Protein AF-A0A5K1DH87-F1 (afdb_monomer_lite)

Sequence (49 aa):
YVPTHLHLMVFELVKNSLRAVAEMFINSDKEAPPVRIIVADGIEDVTIK

Secondary structure (DSSP, 8-state):
--HHHHHHHHHHHHHHHHHHHHHHHTT-SSPPPPPP--EEE-SS-EEE-

Foldseek 3Di:
DPVVVVCVVVVVVVVVVVVVQCVVPVPPPDDGDDDDWDWDDDPPDIDID

Radius of gyration: 14.17 Å; chains: 1; bounding box: 29×21×38 Å

InterPro domains:
  IPR036890 Histidine kinase/HSP90-like ATPase superfamily [G3DSA:3.30.565.10] (1-49)
  IPR036890 Histidine kinase/HSP90-like ATPase superfamily [SSF55874] (1-48)
  IPR039028 PDK/BCKDK protein kinase [PTHR11947] (1-49)

pLDDT: mean 90.9, std 4.9, range [64.12, 95.69]

Structure (mmCIF, N/CA/C/O backbone):
data_AF-A0A5K1DH87-F1
#
_entry.id   AF-A0A5K1DH87-F1
#
loop_
_atom_site.group_PDB
_atom_site.id
_atom_site.type_symbol
_atom_site.label_atom_id
_atom_site.label_alt_id
_atom_site.label_comp_id
_atom_site.label_asym_id
_atom_site.label_entity_id
_atom_site.label_seq_id
_atom_site.pdbx_PDB_ins_code
_atom_site.Cartn_x
_atom_site.Cartn_y
_atom_site.Cartn_z
_atom_site.occupancy
_atom_site.B_iso_or_equiv
_atom_site.auth_seq_id
_atom_site.auth_comp_id
_atom_site.auth_asym_id
_atom_site.auth_atom_id
_atom_site.pdbx_PDB_model_num
ATOM 1 N N . TYR A 1 1 ? -11.422 7.730 15.226 1.00 64.12 1 TYR A N 1
ATOM 2 C CA . TYR A 1 1 ? -10.107 7.906 14.579 1.00 64.12 1 TYR A CA 1
A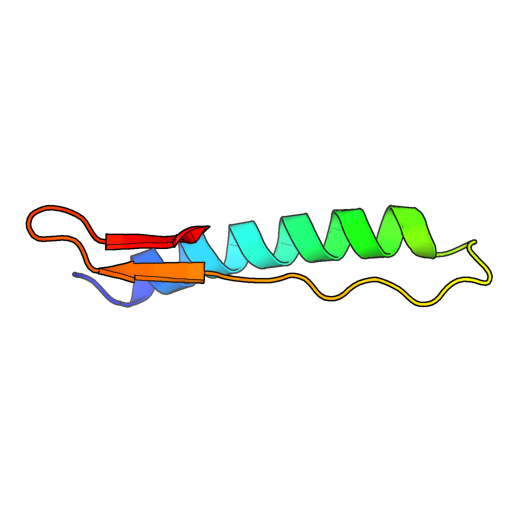TOM 3 C C . TYR A 1 1 ? -9.972 9.353 14.106 1.00 64.12 1 TYR A C 1
ATOM 5 O O . TYR A 1 1 ? -10.977 9.896 13.667 1.00 64.12 1 TYR A O 1
ATOM 13 N N . VAL A 1 2 ? -8.800 9.996 14.212 1.00 83.25 2 VAL A N 1
ATOM 14 C CA . VAL A 1 2 ? -8.594 11.361 13.675 1.00 83.25 2 VAL A CA 1
ATOM 15 C C . VAL A 1 2 ? -8.196 11.244 12.201 1.00 83.25 2 VAL A C 1
ATOM 17 O O . VAL A 1 2 ? -7.080 10.800 11.937 1.00 83.25 2 VAL A O 1
ATOM 20 N N . PRO A 1 3 ? -9.050 11.632 11.236 1.00 83.94 3 PRO A N 1
ATOM 21 C CA . PRO A 1 3 ? -8.852 11.335 9.811 1.00 83.94 3 PRO A CA 1
ATOM 22 C C . PRO A 1 3 ? -7.467 11.718 9.266 1.00 83.94 3 PRO A C 1
ATOM 24 O O . PRO A 1 3 ? -6.886 10.991 8.462 1.00 83.94 3 PRO A O 1
ATOM 27 N N . THR A 1 4 ? -6.896 12.812 9.773 1.00 89.94 4 THR A N 1
ATOM 28 C CA . THR A 1 4 ? -5.573 13.321 9.393 1.00 89.94 4 THR A CA 1
ATOM 29 C C . THR A 1 4 ? -4.443 12.318 9.629 1.00 89.94 4 THR A C 1
ATOM 31 O O . THR A 1 4 ? -3.552 12.205 8.792 1.00 89.94 4 THR A O 1
ATOM 34 N N . HIS A 1 5 ? -4.465 11.559 10.729 1.00 89.62 5 HIS A N 1
ATOM 35 C CA . HIS A 1 5 ? -3.386 10.611 11.029 1.00 89.62 5 HIS A CA 1
ATOM 36 C C . HIS A 1 5 ? -3.367 9.426 10.051 1.00 89.62 5 HIS A C 1
ATOM 38 O O . HIS A 1 5 ? -2.288 8.958 9.692 1.00 89.62 5 HIS A O 1
ATOM 44 N N . LEU A 1 6 ? -4.531 8.989 9.553 1.00 88.69 6 LEU A N 1
ATOM 45 C CA . LEU A 1 6 ? -4.629 7.842 8.637 1.00 88.69 6 LEU A CA 1
ATOM 46 C C . LEU A 1 6 ? -4.204 8.285 7.263 1.00 88.69 6 LEU A C 1
ATOM 48 O O . LEU A 1 6 ? -3.427 7.597 6.615 1.00 88.69 6 LEU A O 1
ATOM 52 N N . HIS A 1 7 ? -4.671 9.465 6.859 1.00 90.38 7 HIS A N 1
ATOM 53 C CA . HIS A 1 7 ? -4.247 10.083 5.621 1.00 90.38 7 HIS A CA 1
ATOM 54 C C . HIS A 1 7 ? -2.721 10.207 5.565 1.00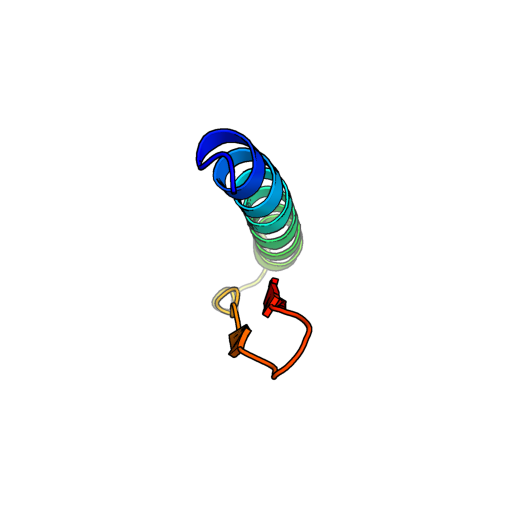 90.38 7 HIS A C 1
ATOM 56 O O . HIS A 1 7 ? -2.127 9.792 4.579 1.00 90.38 7 HIS A O 1
ATOM 62 N N . LEU A 1 8 ? -2.075 10.711 6.624 1.00 93.75 8 LEU A N 1
ATOM 63 C CA . LEU A 1 8 ? -0.613 10.816 6.679 1.00 93.75 8 LEU A CA 1
ATOM 64 C C . LEU A 1 8 ? 0.078 9.448 6.596 1.00 93.75 8 LEU A C 1
ATOM 66 O O . LEU A 1 8 ? 0.987 9.283 5.788 1.00 93.75 8 LEU A O 1
ATOM 70 N N . MET A 1 9 ? -0.364 8.456 7.376 1.00 92.94 9 MET A N 1
ATOM 71 C CA . MET A 1 9 ? 0.244 7.119 7.351 1.00 92.94 9 MET A CA 1
ATOM 72 C C . MET A 1 9 ? 0.084 6.424 5.994 1.00 92.94 9 MET A C 1
ATOM 74 O O . MET A 1 9 ? 1.056 5.904 5.449 1.00 92.94 9 MET A O 1
ATOM 78 N N . VAL A 1 10 ? -1.119 6.455 5.415 1.00 92.56 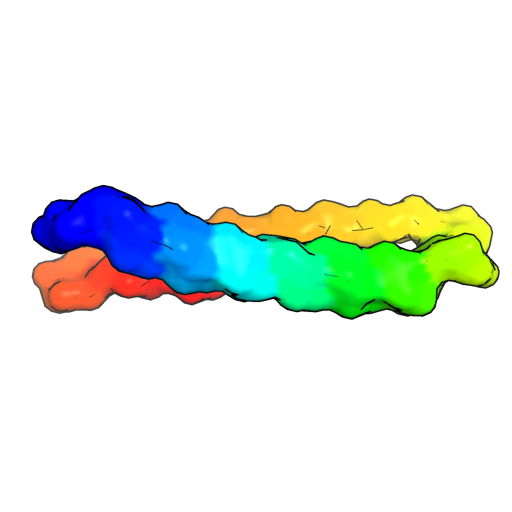10 VAL A N 1
ATOM 79 C CA . VAL A 1 10 ? -1.392 5.870 4.094 1.00 92.56 10 VAL A CA 1
ATOM 80 C C . VAL A 1 10 ? -0.630 6.626 3.004 1.00 92.56 10 VAL A C 1
ATOM 82 O O . VAL A 1 10 ? -0.073 6.001 2.107 1.00 92.56 10 VAL A O 1
ATOM 85 N N . PHE A 1 11 ? -0.535 7.954 3.095 1.00 94.25 11 PHE A N 1
ATOM 86 C CA . PHE A 1 11 ? 0.211 8.771 2.140 1.00 94.25 11 PHE A CA 1
ATOM 87 C C . PHE A 1 11 ? 1.703 8.426 2.118 1.00 94.25 11 PHE A C 1
ATOM 89 O O . PHE A 1 11 ? 2.272 8.247 1.040 1.00 94.25 11 PHE A O 1
ATOM 96 N N . GLU A 1 12 ? 2.340 8.293 3.284 1.00 95.69 12 GLU A N 1
ATOM 97 C CA . GLU A 1 12 ? 3.751 7.902 3.362 1.00 95.69 12 GLU A CA 1
ATOM 98 C C . GLU A 1 12 ? 3.986 6.487 2.814 1.00 95.69 12 GLU A C 1
ATOM 100 O O . GLU A 1 12 ? 4.916 6.281 2.032 1.00 95.69 12 GLU A O 1
ATOM 105 N N . LEU A 1 13 ? 3.114 5.526 3.141 1.00 94.50 13 LEU A N 1
ATOM 106 C CA . LEU A 1 13 ? 3.206 4.160 2.612 1.00 94.50 13 LEU A CA 1
ATOM 107 C C . LEU A 1 13 ? 3.085 4.131 1.084 1.00 94.50 13 LEU A C 1
ATOM 109 O O . LEU A 1 13 ? 3.946 3.569 0.407 1.00 94.50 13 LEU A O 1
ATOM 113 N N . VAL A 1 14 ? 2.066 4.793 0.531 1.00 94.88 14 VAL A N 1
ATOM 114 C CA . VAL A 1 14 ? 1.817 4.809 -0.916 1.00 94.88 14 VAL A CA 1
ATOM 115 C C . VAL A 1 14 ? 2.951 5.499 -1.671 1.00 94.88 14 VAL A C 1
ATOM 117 O O . VAL A 1 14 ? 3.413 4.966 -2.680 1.00 94.88 14 VAL A O 1
ATOM 120 N N . LYS A 1 15 ? 3.460 6.637 -1.180 1.00 95.56 15 LYS A N 1
ATOM 121 C CA . LYS A 1 15 ? 4.629 7.300 -1.784 1.00 95.56 15 LYS A CA 1
ATOM 122 C C . LYS A 1 15 ? 5.843 6.378 -1.845 1.00 95.56 15 LYS A C 1
ATOM 124 O O . LYS A 1 15 ? 6.519 6.337 -2.871 1.00 95.56 15 LYS A O 1
ATOM 129 N N . ASN A 1 16 ? 6.117 5.648 -0.766 1.00 95.56 16 ASN A N 1
ATOM 130 C CA . ASN A 1 16 ? 7.270 4.755 -0.695 1.00 95.56 16 ASN A CA 1
ATOM 131 C C . ASN A 1 16 ? 7.129 3.579 -1.669 1.00 95.56 16 ASN A C 1
ATOM 133 O O . ASN A 1 16 ? 8.068 3.282 -2.407 1.00 95.56 16 ASN A O 1
ATOM 137 N N . SER A 1 17 ? 5.947 2.959 -1.740 1.00 94.88 17 SER A N 1
ATOM 138 C CA . SER A 1 17 ? 5.667 1.894 -2.709 1.00 94.88 17 SER A CA 1
ATOM 139 C C . SER A 1 17 ? 5.771 2.385 -4.156 1.00 94.88 17 SER A C 1
ATOM 141 O O . SER A 1 17 ? 6.389 1.717 -4.982 1.00 94.88 17 SER A O 1
ATOM 143 N N . LEU A 1 18 ? 5.227 3.568 -4.464 1.00 94.75 18 LEU A N 1
ATOM 144 C CA . LEU A 1 18 ? 5.320 4.168 -5.798 1.00 94.75 18 LEU A CA 1
ATOM 145 C C . LEU A 1 18 ? 6.762 4.499 -6.179 1.00 94.75 18 LEU A C 1
ATOM 147 O O . LEU A 1 18 ? 7.159 4.235 -7.309 1.00 94.75 18 LEU A O 1
ATOM 151 N N . ARG A 1 19 ? 7.559 5.036 -5.247 1.00 94.94 19 ARG A N 1
ATOM 152 C CA . ARG A 1 19 ? 8.981 5.304 -5.480 1.00 94.94 19 ARG A CA 1
ATOM 153 C C . ARG A 1 19 ? 9.738 4.021 -5.811 1.00 94.94 19 ARG A C 1
ATOM 155 O O . ARG A 1 19 ? 10.478 4.007 -6.787 1.00 94.94 19 ARG A O 1
ATOM 162 N N . ALA A 1 20 ? 9.517 2.953 -5.045 1.00 94.56 20 ALA A N 1
ATOM 163 C CA . ALA A 1 20 ? 10.163 1.665 -5.283 1.00 94.56 20 ALA A CA 1
ATOM 164 C C . ALA A 1 20 ? 9.808 1.088 -6.666 1.00 94.56 20 ALA A C 1
ATOM 166 O O . ALA A 1 20 ? 10.686 0.624 -7.390 1.00 94.56 20 ALA A O 1
ATOM 167 N N . VAL A 1 21 ? 8.532 1.165 -7.063 1.00 94.19 21 VAL A N 1
ATOM 168 C CA . VAL A 1 21 ? 8.091 0.745 -8.402 1.00 94.19 21 VAL A CA 1
ATOM 169 C C . VAL A 1 21 ? 8.704 1.638 -9.484 1.00 94.19 21 VAL A C 1
ATOM 171 O O . VAL A 1 21 ? 9.237 1.131 -10.464 1.00 94.19 21 VAL A O 1
ATOM 174 N N . ALA A 1 22 ? 8.691 2.958 -9.312 1.00 91.62 22 ALA A N 1
ATOM 175 C CA . ALA A 1 22 ? 9.256 3.881 -10.290 1.00 91.62 22 ALA A CA 1
ATOM 176 C C . ALA A 1 22 ? 10.761 3.645 -10.498 1.00 91.62 22 ALA A C 1
ATOM 178 O O . ALA A 1 22 ? 11.202 3.529 -11.635 1.00 91.62 22 ALA A O 1
ATOM 179 N N . GLU A 1 23 ? 11.543 3.506 -9.423 1.00 93.44 23 GLU A N 1
ATOM 180 C CA . GLU A 1 23 ? 12.987 3.240 -9.497 1.00 93.44 23 GLU A CA 1
ATOM 181 C C . GLU A 1 23 ? 13.300 1.894 -10.166 1.00 93.44 23 GLU A C 1
ATOM 183 O O . GLU A 1 23 ? 14.266 1.790 -10.920 1.00 93.44 23 GLU A O 1
ATOM 188 N N . MET A 1 24 ? 12.470 0.872 -9.938 1.00 91.75 24 MET A N 1
ATOM 189 C CA . MET A 1 24 ? 12.653 -0.451 -10.536 1.00 91.75 24 MET A CA 1
ATOM 190 C C . MET A 1 24 ? 12.304 -0.486 -12.034 1.00 91.75 24 MET A C 1
ATOM 192 O O . MET A 1 24 ? 12.897 -1.267 -12.779 1.00 91.75 24 MET A O 1
ATOM 196 N N . PHE A 1 25 ? 11.360 0.346 -12.482 1.00 92.50 25 PHE A N 1
AT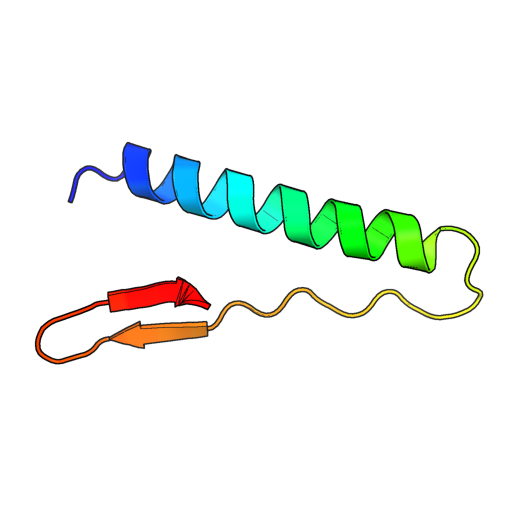OM 197 C CA . PHE A 1 25 ? 10.840 0.321 -13.854 1.00 92.50 25 PHE A CA 1
ATOM 198 C C . PHE A 1 25 ? 11.301 1.497 -14.730 1.00 92.50 25 PHE A C 1
ATOM 200 O O . PHE A 1 25 ? 11.041 1.478 -15.926 1.00 92.50 25 PHE A O 1
ATOM 207 N N . ILE A 1 26 ? 12.053 2.471 -14.197 1.00 88.00 26 ILE A N 1
ATOM 208 C CA . ILE A 1 26 ? 12.507 3.662 -14.946 1.00 88.00 26 ILE A CA 1
ATOM 209 C C . ILE A 1 26 ? 13.322 3.341 -16.210 1.00 88.00 26 ILE A C 1
ATOM 211 O O . ILE A 1 26 ? 13.247 4.074 -17.189 1.00 88.00 26 ILE A O 1
ATOM 215 N N . ASN A 1 27 ? 14.074 2.238 -16.197 1.00 88.44 27 ASN A N 1
ATOM 216 C CA . ASN A 1 27 ? 14.887 1.765 -17.324 1.00 88.44 27 ASN A CA 1
ATOM 217 C C . ASN A 1 27 ? 14.404 0.404 -17.852 1.00 88.44 27 ASN A C 1
ATOM 219 O O . ASN A 1 27 ? 15.156 -0.307 -18.516 1.00 88.44 27 ASN A O 1
ATOM 223 N N . SER A 1 28 ? 13.192 -0.014 -17.480 1.00 86.81 28 SER A N 1
ATOM 224 C CA . SER A 1 28 ? 12.621 -1.275 -17.937 1.00 86.81 28 SER A CA 1
ATOM 225 C C . SER A 1 28 ? 11.719 -1.025 -19.138 1.00 86.81 28 SER A C 1
ATOM 227 O O . SER A 1 28 ? 10.852 -0.163 -19.083 1.00 86.81 28 SER A O 1
ATOM 229 N N . ASP A 1 29 ? 11.837 -1.851 -20.176 1.00 86.44 29 ASP A N 1
ATOM 230 C CA . ASP A 1 29 ? 10.862 -1.887 -21.280 1.00 86.44 29 ASP A CA 1
ATOM 231 C C . ASP A 1 29 ? 9.514 -2.511 -20.859 1.00 86.44 29 ASP A C 1
ATOM 233 O O . ASP A 1 29 ? 8.615 -2.710 -21.677 1.00 86.44 29 ASP A O 1
ATOM 237 N N . LYS A 1 30 ? 9.377 -2.884 -19.579 1.00 87.94 30 LYS A N 1
ATOM 238 C CA . LYS A 1 30 ? 8.168 -3.472 -19.004 1.00 87.94 30 LYS A CA 1
ATOM 239 C C . LYS A 1 30 ? 7.312 -2.400 -18.351 1.00 87.94 30 LYS A C 1
ATOM 241 O O . LYS A 1 30 ? 7.814 -1.467 -17.733 1.00 87.94 30 LYS A O 1
ATOM 246 N N . GLU A 1 31 ? 6.004 -2.598 -18.421 1.00 88.19 31 GLU A N 1
ATOM 247 C CA . GLU A 1 31 ? 5.046 -1.741 -17.736 1.00 88.19 31 GLU A CA 1
ATOM 248 C C . GLU A 1 31 ? 5.149 -1.908 -16.212 1.00 88.19 31 GLU A C 1
ATOM 250 O O . GLU A 1 31 ? 5.296 -3.021 -15.694 1.00 88.19 31 GLU A O 1
ATOM 255 N N . ALA A 1 32 ? 5.086 -0.786 -15.495 1.00 90.44 32 ALA A N 1
ATOM 256 C CA . ALA A 1 32 ? 5.157 -0.763 -14.043 1.00 90.44 32 ALA A CA 1
ATOM 257 C C . ALA A 1 32 ? 3.920 -1.447 -13.425 1.00 90.44 32 ALA A C 1
ATOM 259 O O . ALA A 1 32 ? 2.787 -1.105 -13.774 1.00 90.44 32 ALA A O 1
ATOM 260 N N . PRO A 1 33 ? 4.091 -2.394 -12.485 1.00 92.81 33 PRO A 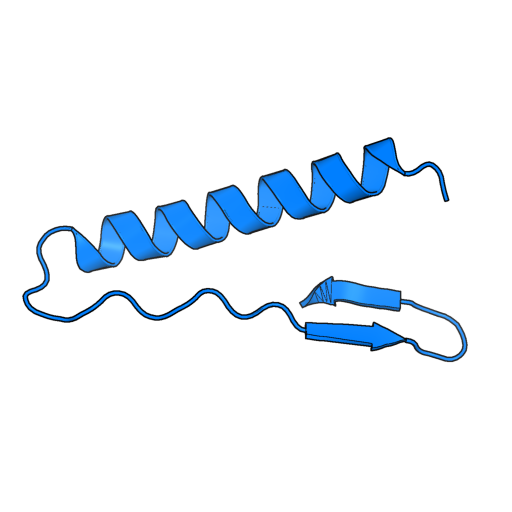N 1
ATOM 261 C CA . PRO A 1 33 ? 2.971 -3.055 -11.841 1.00 92.81 33 PRO A CA 1
ATOM 262 C C . PRO A 1 33 ? 2.217 -2.073 -10.932 1.00 92.81 33 PRO A C 1
ATOM 264 O O . PRO A 1 33 ? 2.834 -1.224 -10.284 1.00 92.81 33 PRO A O 1
ATOM 267 N N . PRO A 1 34 ? 0.886 -2.208 -10.810 1.00 92.62 34 PRO A N 1
ATOM 268 C CA . PRO A 1 34 ? 0.107 -1.358 -9.923 1.00 92.62 34 PRO A CA 1
ATOM 269 C C . PRO A 1 34 ? 0.408 -1.669 -8.451 1.00 92.62 34 PRO A C 1
ATOM 271 O O . PRO A 1 34 ? 0.506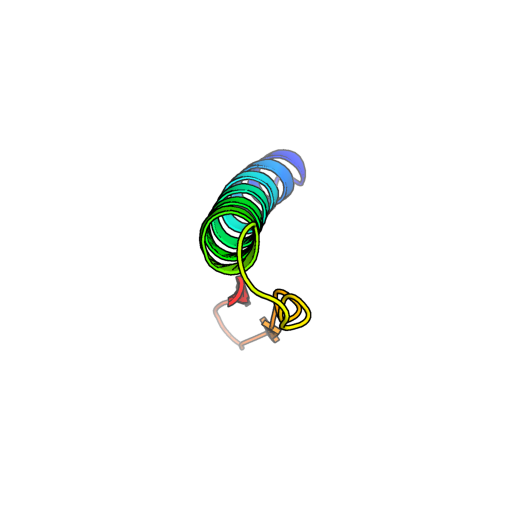 -2.836 -8.054 1.00 92.62 34 PRO A O 1
ATOM 274 N N . VAL A 1 35 ? 0.474 -0.623 -7.623 1.00 93.12 35 VAL A N 1
ATOM 275 C CA . VAL A 1 35 ? 0.485 -0.752 -6.159 1.00 93.12 35 VAL A CA 1
ATOM 276 C C . VAL A 1 35 ? -0.915 -1.167 -5.708 1.00 93.12 35 VAL A C 1
ATOM 278 O O . VAL A 1 35 ? -1.890 -0.462 -5.964 1.00 93.12 35 VAL A O 1
ATOM 281 N N . ARG A 1 36 ? -1.028 -2.332 -5.067 1.00 93.12 36 ARG A N 1
ATOM 282 C CA . ARG A 1 36 ? -2.306 -2.875 -4.588 1.00 93.12 36 ARG A CA 1
ATOM 283 C C . ARG A 1 36 ? -2.441 -2.584 -3.105 1.00 93.12 36 ARG A C 1
ATOM 285 O O . ARG A 1 36 ? -1.530 -2.912 -2.358 1.00 93.12 36 ARG A O 1
ATOM 292 N N . ILE A 1 37 ? -3.579 -2.019 -2.720 1.00 93.12 37 ILE A N 1
ATOM 293 C CA . ILE A 1 37 ? -3.930 -1.760 -1.325 1.00 93.12 37 ILE A CA 1
ATOM 294 C C . ILE A 1 37 ? -5.107 -2.664 -0.970 1.00 93.12 37 ILE A C 1
ATOM 296 O O . ILE A 1 37 ? -6.108 -2.688 -1.688 1.00 93.12 37 ILE A O 1
ATOM 300 N N . ILE A 1 38 ? -4.985 -3.410 0.122 1.00 93.06 38 ILE A N 1
ATOM 301 C CA . ILE A 1 38 ? -6.023 -4.285 0.660 1.00 93.06 38 ILE A CA 1
ATOM 302 C C . ILE A 1 38 ? -6.433 -3.736 2.016 1.00 93.06 38 ILE A C 1
ATOM 304 O O . ILE A 1 38 ? -5.612 -3.621 2.924 1.00 93.06 38 ILE A O 1
ATOM 308 N N . VAL A 1 39 ? -7.719 -3.428 2.151 1.00 92.62 39 VAL A N 1
ATOM 309 C CA . VAL A 1 39 ? -8.320 -3.034 3.423 1.00 92.62 39 VAL A CA 1
ATOM 310 C C . VAL A 1 39 ? -9.142 -4.210 3.926 1.00 92.62 39 VAL A C 1
ATOM 312 O O . VAL A 1 39 ? -10.054 -4.667 3.238 1.00 92.62 39 VAL A O 1
ATOM 315 N N . ALA A 1 40 ? -8.794 -4.713 5.104 1.00 93.81 40 ALA A N 1
ATOM 316 C CA . ALA A 1 40 ? -9.529 -5.760 5.794 1.00 93.81 40 ALA A CA 1
ATOM 317 C C . ALA A 1 40 ? -10.089 -5.200 7.101 1.00 93.81 40 ALA A C 1
ATOM 319 O O . ALA A 1 40 ? -9.351 -4.612 7.892 1.00 93.81 40 ALA A O 1
ATOM 320 N N . ASP A 1 41 ? -11.388 -5.389 7.301 1.00 92.62 41 ASP A N 1
ATOM 321 C CA . ASP A 1 41 ? -12.094 -5.018 8.523 1.00 92.62 41 ASP A CA 1
ATOM 322 C C . ASP A 1 41 ? -12.298 -6.280 9.365 1.00 92.62 41 ASP A C 1
ATOM 324 O O . ASP A 1 41 ? -12.971 -7.225 8.943 1.00 92.62 41 ASP A O 1
ATOM 328 N N . GLY A 1 42 ? -11.614 -6.341 10.501 1.00 92.06 42 GLY A N 1
ATOM 329 C CA . GLY A 1 42 ? -11.718 -7.414 11.476 1.00 92.06 42 GLY A CA 1
ATOM 330 C C . GLY A 1 42 ? -12.650 -7.035 12.624 1.00 92.06 42 GLY A C 1
ATOM 331 O O . GLY A 1 42 ? -13.126 -5.913 12.735 1.00 92.06 42 GLY A O 1
ATOM 332 N N . ILE A 1 43 ? -12.897 -7.992 13.516 1.00 90.88 43 ILE A N 1
ATOM 333 C CA . ILE A 1 43 ? -13.752 -7.767 14.694 1.00 90.88 43 ILE A CA 1
ATOM 334 C C . ILE A 1 43 ? -13.078 -6.804 15.689 1.00 90.88 43 ILE A C 1
ATOM 336 O O . ILE A 1 43 ? -13.761 -6.038 16.363 1.00 90.88 43 ILE A O 1
ATOM 340 N N . GLU A 1 44 ? -11.745 -6.837 15.767 1.00 91.88 44 GLU A N 1
ATOM 341 C CA . GLU A 1 44 ? -10.948 -6.032 16.704 1.00 91.88 44 GLU A CA 1
ATOM 342 C C . GLU A 1 44 ? -10.064 -4.995 15.995 1.00 91.88 44 GLU A C 1
ATOM 344 O O . GLU A 1 44 ? -9.855 -3.907 16.530 1.00 91.88 44 GLU A O 1
ATOM 349 N N . ASP A 1 45 ? -9.604 -5.290 14.773 1.00 90.56 45 ASP A N 1
ATOM 350 C CA . ASP A 1 45 ? -8.608 -4.490 14.058 1.00 90.56 45 ASP A CA 1
ATOM 351 C C . ASP A 1 45 ? -8.998 -4.209 12.604 1.00 90.56 45 ASP A C 1
ATOM 353 O O . ASP A 1 45 ? -9.540 -5.065 11.907 1.00 90.56 45 ASP A O 1
ATOM 357 N N . VAL A 1 46 ? -8.593 -3.037 12.106 1.00 88.12 46 VAL A N 1
ATOM 358 C CA . VAL A 1 46 ? -8.596 -2.706 10.675 1.00 88.12 46 VAL A CA 1
ATOM 359 C C . VAL A 1 46 ? -7.171 -2.837 10.149 1.00 88.12 46 VAL A C 1
ATOM 361 O O . VAL A 1 46 ? -6.268 -2.131 10.599 1.00 88.12 46 VAL A O 1
ATOM 364 N N . THR A 1 47 ? -6.958 -3.721 9.175 1.00 89.25 47 THR A N 1
ATOM 365 C CA . THR A 1 47 ? -5.647 -3.935 8.546 1.00 89.25 47 THR A CA 1
ATOM 366 C C . THR A 1 47 ? -5.602 -3.294 7.163 1.00 89.25 47 THR A C 1
ATOM 368 O O . THR A 1 47 ? -6.493 -3.512 6.343 1.00 89.25 47 THR A O 1
ATOM 371 N N . ILE A 1 48 ? -4.534 -2.541 6.885 1.00 89.19 48 ILE A N 1
ATOM 372 C CA . ILE A 1 48 ? -4.225 -1.984 5.562 1.00 89.19 48 ILE A CA 1
ATOM 373 C C . ILE A 1 48 ? -2.898 -2.590 5.108 1.00 89.19 48 ILE A C 1
ATOM 375 O O . ILE A 1 48 ? -1.882 -2.407 5.780 1.00 89.19 48 ILE A O 1
ATOM 379 N N . LYS A 1 49 ? -2.922 -3.327 3.996 1.00 86.62 49 LYS A N 1
ATOM 380 C CA . LYS A 1 49 ? -1.753 -3.971 3.387 1.00 86.62 49 LYS A CA 1
ATOM 381 C C . LYS A 1 49 ? -1.491 -3.434 1.990 1.00 86.62 49 LYS A C 1
ATOM 383 O O . LYS A 1 49 ? -2.481 -3.276 1.246 1.00 86.62 49 LYS A O 1
#

Organism: NCBI:txid210225